Protein AF-0000000083254179 (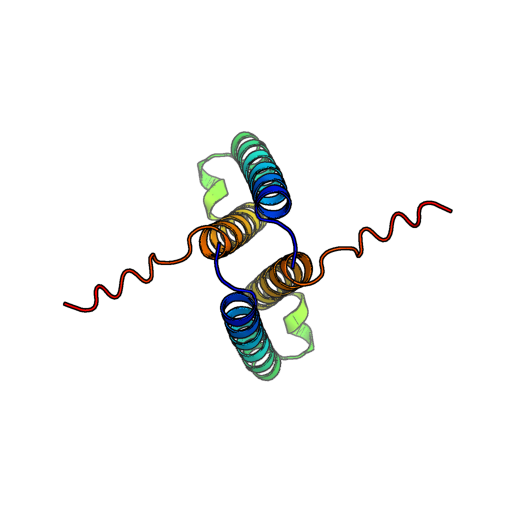afdb_homodimer)

pLDDT: mean 82.16, std 19.35, range [24.34, 98.31]

Solvent-accessible surface area (backbone atoms only — not comparable to full-atom value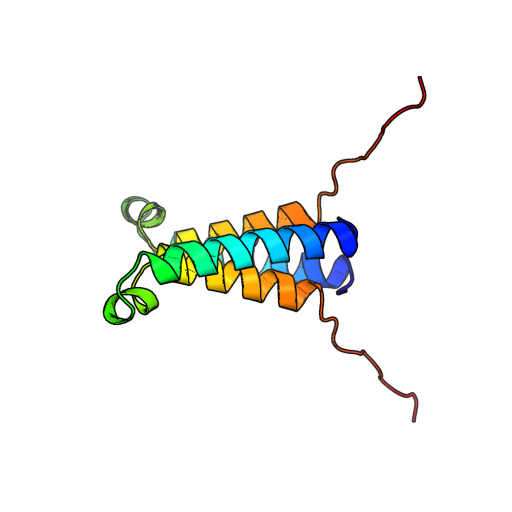s): 6848 Å² total; per-residue (Å²): 86,46,51,71,69,58,51,51,51,51,40,50,53,47,52,50,52,40,53,56,50,48,73,73,32,58,74,88,50,35,83,72,28,66,67,49,48,48,41,50,54,50,41,53,51,49,48,50,43,51,53,37,75,74,73,71,72,68,88,116,86,46,50,70,69,59,51,50,50,52,40,49,53,47,53,50,52,41,54,55,50,50,71,72,30,56,75,88,50,34,82,72,29,65,66,51,49,49,42,50,52,50,43,53,50,50,49,50,42,51,54,38,75,74,73,69,72,67,87,117

Foldseek 3Di:
DDDLVVLVVVLVVLVVVLVVVCVVDDVVCQVVDVVNVVSVVSNVVSVPVNDDPPPPPPPD/DDDLVVLVVVLVVLVVVLVVVCVVDDVVCQVVDVVNVVSVVVNVVSVPVNCDPPPPPPPD

Sequence (120 aa):
MRTEDQVKRKLNELMMQHKNLRVTIAEENATAHPQLQRLEDMIALLEWVLHAPSGSYHNSMRTEDQVKRKLNELMMQHKNLRVTIAEENATAHPQLQRLEDMIALLEWVLHAPSGSYHNS

Radius of gyration: 17.1 Å; Cα contacts (8 Å, |Δi|>4): 89; chains: 2; bounding box: 44×50×44 Å

Structure (mmCIF, N/CA/C/O backbone):
data_AF-0000000083254179-model_v1
#
loop_
_entity.id
_entity.type
_entity.pdbx_description
1 polymer 'Spo0E like sporulation regulatory protein'
#
loop_
_atom_site.group_PDB
_atom_site.id
_atom_site.type_symbol
_atom_site.label_atom_id
_atom_site.label_alt_id
_atom_site.label_comp_id
_atom_site.label_asym_id
_atom_site.label_entity_id
_atom_site.label_seq_id
_atom_site.pdbx_PDB_ins_code
_atom_site.Cartn_x
_atom_site.Cartn_y
_atom_site.Cartn_z
_atom_site.occupancy
_atom_site.B_iso_or_equiv
_atom_site.auth_seq_id
_atom_site.auth_comp_id
_atom_site.auth_asym_id
_atom_site.auth_atom_id
_atom_site.pdbx_PDB_model_num
ATOM 1 N N . MET A 1 1 ? -5.863 -13.969 -6.062 1 90.19 1 MET A N 1
ATOM 2 C CA . MET A 1 1 ? -4.719 -13.07 -6.055 1 90.19 1 MET A CA 1
ATOM 3 C C . MET A 1 1 ? -4.395 -12.586 -7.469 1 90.19 1 MET A C 1
ATOM 5 O O . MET A 1 1 ? -4.496 -13.359 -8.43 1 90.19 1 MET A O 1
ATOM 9 N N . ARG A 1 2 ? -4.242 -11.281 -7.594 1 93.94 2 ARG A N 1
ATOM 10 C CA . ARG A 1 2 ? -3.84 -10.734 -8.883 1 93.94 2 ARG A CA 1
ATOM 11 C C . ARG A 1 2 ? -2.521 -11.336 -9.352 1 93.94 2 ARG A C 1
ATOM 13 O O . ARG A 1 2 ? -1.697 -11.75 -8.531 1 93.94 2 ARG A O 1
ATOM 20 N N . THR A 1 3 ? -2.414 -11.461 -10.68 1 92.75 3 THR A N 1
ATOM 21 C CA . THR A 1 3 ? -1.19 -12.008 -11.266 1 92.75 3 THR A CA 1
ATOM 22 C C . THR A 1 3 ? -0.02 -11.047 -11.047 1 92.75 3 THR A C 1
ATOM 24 O O . THR A 1 3 ? -0.221 -9.875 -10.742 1 92.75 3 THR A O 1
ATOM 27 N N . GLU A 1 4 ? 1.181 -11.586 -11.172 1 92.88 4 GLU A N 1
ATOM 28 C CA . GLU A 1 4 ? 2.385 -10.766 -11.07 1 92.88 4 GLU A CA 1
ATOM 29 C C . GLU A 1 4 ? 2.34 -9.602 -12.055 1 92.88 4 GLU A C 1
ATOM 31 O O . GLU A 1 4 ? 2.742 -8.484 -11.719 1 92.88 4 GLU A O 1
ATOM 36 N N . ASP A 1 5 ? 1.802 -9.945 -13.281 1 94.25 5 ASP A N 1
ATOM 37 C CA . ASP A 1 5 ? 1.723 -8.906 -14.305 1 94.25 5 ASP A CA 1
ATOM 38 C C . ASP A 1 5 ? 0.771 -7.789 -13.883 1 94.25 5 ASP A C 1
ATOM 40 O O . ASP A 1 5 ? 1.045 -6.609 -14.117 1 94.25 5 ASP A O 1
ATOM 44 N N . GLN A 1 6 ? -0.356 -8.133 -13.273 1 95.5 6 GLN A N 1
ATOM 45 C CA . GLN A 1 6 ? -1.323 -7.145 -12.797 1 95.5 6 GLN A CA 1
ATOM 46 C C . GLN A 1 6 ? -0.737 -6.293 -11.68 1 95.5 6 GLN A C 1
ATOM 48 O O . GLN A 1 6 ? -0.933 -5.074 -11.648 1 95.5 6 GLN A O 1
ATOM 53 N N . VAL A 1 7 ? 0.045 -6.875 -10.82 1 96.88 7 VAL A N 1
ATOM 54 C CA . VAL A 1 7 ? 0.654 -6.156 -9.703 1 96.88 7 VAL A CA 1
ATOM 55 C C . VAL A 1 7 ? 1.762 -5.242 -10.227 1 96.88 7 VAL A C 1
ATOM 57 O O . VAL A 1 7 ? 1.883 -4.094 -9.789 1 96.88 7 VAL A O 1
ATOM 60 N N . LYS A 1 8 ? 2.549 -5.688 -11.195 1 96.94 8 LYS A N 1
ATOM 61 C CA . LYS A 1 8 ? 3.596 -4.867 -11.805 1 96.94 8 LYS A CA 1
ATOM 62 C C . LYS A 1 8 ? 3.004 -3.646 -12.5 1 96.94 8 LYS A C 1
ATOM 64 O O . LYS A 1 8 ? 3.58 -2.559 -12.453 1 96.94 8 LYS A O 1
ATOM 69 N N . ARG A 1 9 ? 1.883 -3.801 -13.117 1 97.56 9 ARG A N 1
ATOM 70 C CA . ARG A 1 9 ? 1.229 -2.688 -13.797 1 97.56 9 ARG A CA 1
ATOM 71 C C . ARG A 1 9 ? 0.794 -1.617 -12.805 1 97.56 9 ARG A C 1
ATOM 73 O O . ARG A 1 9 ? 0.985 -0.424 -13.047 1 97.56 9 ARG A O 1
ATOM 80 N N . LYS A 1 10 ? 0.2 -2.059 -11.711 1 97.94 10 LYS A N 1
ATOM 81 C CA . LYS A 1 10 ? -0.199 -1.113 -10.664 1 97.94 10 LYS A CA 1
ATOM 82 C C . LYS A 1 10 ? 1.014 -0.391 -10.086 1 97.94 10 LYS A C 1
ATOM 84 O O . LYS A 1 10 ? 0.961 0.814 -9.836 1 97.94 10 LYS A O 1
ATOM 89 N N . LEU A 1 11 ? 2.078 -1.176 -9.852 1 98.06 11 LEU A N 1
ATOM 90 C CA . LEU A 1 11 ? 3.318 -0.581 -9.367 1 98.06 11 LEU A CA 1
ATOM 91 C C . LEU A 1 11 ? 3.801 0.518 -10.305 1 98.06 11 LEU A C 1
ATOM 93 O O . LEU A 1 11 ? 4.152 1.613 -9.859 1 98.06 11 LEU A O 1
ATOM 97 N N . ASN A 1 12 ? 3.781 0.215 -11.562 1 98.31 12 ASN A N 1
ATOM 98 C CA . ASN A 1 12 ? 4.215 1.192 -12.562 1 98.31 12 ASN A CA 1
ATOM 99 C C . ASN A 1 12 ? 3.336 2.439 -12.539 1 98.31 12 ASN A C 1
ATOM 101 O O . ASN A 1 12 ? 3.836 3.559 -12.664 1 98.31 12 ASN A O 1
ATOM 105 N N . GLU A 1 13 ? 2.045 2.213 -12.492 1 98.25 13 GLU A N 1
ATOM 106 C CA . GLU A 1 13 ? 1.104 3.324 -12.391 1 98.25 13 GLU A CA 1
ATOM 107 C C . GLU A 1 13 ? 1.441 4.223 -11.203 1 98.25 13 GLU A C 1
ATOM 109 O O . GLU A 1 13 ? 1.479 5.449 -11.336 1 98.25 13 GLU A O 1
ATOM 114 N N . LEU A 1 14 ? 1.677 3.637 -10.039 1 97.44 14 LEU A N 1
ATOM 115 C CA . LEU A 1 14 ? 1.975 4.391 -8.82 1 97.44 14 LEU A CA 1
ATOM 116 C C . LEU A 1 14 ? 3.316 5.109 -8.945 1 97.44 14 LEU A C 1
ATOM 118 O O . LEU A 1 14 ? 3.461 6.242 -8.484 1 97.44 14 LEU A O 1
ATOM 122 N N . MET A 1 15 ? 4.324 4.488 -9.547 1 97.19 15 MET A N 1
ATOM 123 C CA . MET A 1 15 ? 5.629 5.113 -9.75 1 97.19 15 MET A CA 1
ATOM 124 C C . MET A 1 15 ? 5.508 6.34 -10.648 1 97.19 15 MET A C 1
ATOM 126 O O . MET A 1 15 ? 6.164 7.355 -10.414 1 97.19 15 MET A O 1
ATOM 130 N N . MET A 1 16 ? 4.688 6.242 -11.664 1 96.88 16 MET A N 1
ATOM 131 C CA . MET A 1 16 ? 4.465 7.375 -12.562 1 96.88 16 MET A CA 1
ATOM 132 C C . MET A 1 16 ? 3.803 8.531 -11.82 1 96.88 16 MET A C 1
ATOM 134 O O . MET A 1 16 ? 4.184 9.688 -11.992 1 96.88 16 MET A O 1
ATOM 138 N N . GLN A 1 17 ? 2.771 8.195 -11.023 1 94.75 17 GLN A N 1
ATOM 139 C CA . GLN A 1 17 ? 2.105 9.211 -10.219 1 94.75 17 GLN A CA 1
ATOM 140 C C . GLN A 1 17 ? 3.092 9.906 -9.281 1 94.75 17 GLN A C 1
ATOM 142 O O . GLN A 1 17 ? 3.053 11.125 -9.125 1 94.75 17 GLN A O 1
ATOM 147 N N . HIS A 1 18 ? 3.945 9.133 -8.695 1 93.75 18 HIS A N 1
ATOM 148 C CA . HIS A 1 18 ? 4.973 9.672 -7.812 1 93.75 18 HIS A CA 1
ATOM 149 C C . HIS A 1 18 ? 5.895 10.633 -8.555 1 93.75 18 HIS A C 1
ATOM 151 O O . HIS A 1 18 ? 6.156 11.734 -8.07 1 93.75 18 HIS A O 1
ATOM 157 N N . LYS A 1 19 ? 6.363 10.195 -9.625 1 92.88 19 LYS A N 1
ATOM 158 C CA . LYS A 1 19 ? 7.242 11.031 -10.438 1 92.88 19 LYS A CA 1
ATOM 159 C C . LYS A 1 19 ? 6.547 12.336 -10.828 1 92.88 19 LYS A C 1
ATOM 161 O O . LYS A 1 19 ? 7.141 13.414 -10.734 1 92.88 19 LYS A O 1
ATOM 166 N N . ASN A 1 20 ? 5.328 12.273 -11.234 1 92.19 20 ASN A N 1
ATOM 167 C CA . ASN A 1 20 ? 4.578 13.453 -11.641 1 92.19 20 ASN A CA 1
ATOM 168 C C . ASN A 1 20 ? 4.391 14.43 -10.477 1 92.19 20 ASN A C 1
ATOM 170 O O . ASN A 1 20 ? 4.52 15.641 -10.648 1 92.19 20 ASN A O 1
ATOM 174 N N . LEU A 1 21 ? 4.023 13.852 -9.344 1 89.06 21 LEU A N 1
ATOM 175 C CA . LEU A 1 21 ? 3.818 14.695 -8.172 1 89.06 21 LEU A CA 1
ATOM 176 C C . LEU A 1 21 ? 5.129 15.344 -7.73 1 89.06 21 LEU A C 1
ATOM 178 O O . LEU A 1 21 ? 5.145 16.5 -7.316 1 89.06 21 LEU A O 1
ATOM 182 N N . ARG A 1 22 ? 6.238 14.648 -7.777 1 87.94 22 ARG A N 1
ATOM 183 C CA . ARG A 1 22 ? 7.547 15.148 -7.359 1 87.94 22 ARG A CA 1
ATOM 184 C C . ARG A 1 22 ? 7.98 16.328 -8.227 1 87.94 22 ARG A C 1
ATOM 186 O O . ARG A 1 22 ? 8.602 17.281 -7.727 1 87.94 22 ARG A O 1
ATOM 193 N N . VAL A 1 23 ? 7.656 16.266 -9.469 1 86.62 23 VAL A N 1
ATOM 194 C CA . VAL A 1 23 ? 8.047 17.344 -10.391 1 86.62 23 VAL A CA 1
ATOM 195 C C . VAL A 1 23 ? 7.281 18.609 -10.055 1 86.62 23 VAL A C 1
ATOM 197 O O . VAL A 1 23 ? 7.805 19.719 -10.219 1 86.62 23 VAL A O 1
ATOM 200 N N . THR A 1 24 ? 6 18.438 -9.562 1 82.31 24 THR A N 1
ATOM 201 C CA . THR A 1 24 ? 5.156 19.594 -9.273 1 82.31 24 THR A CA 1
ATOM 202 C C . THR A 1 24 ? 5.523 20.203 -7.922 1 82.31 24 THR A C 1
ATOM 204 O O . THR A 1 24 ? 5.293 21.391 -7.688 1 82.31 24 THR A O 1
ATOM 207 N N . ILE A 1 25 ? 6.043 19.328 -7.082 1 76.88 25 ILE A N 1
ATOM 208 C CA . ILE A 1 25 ? 6.336 19.797 -5.73 1 76.88 25 ILE A CA 1
ATOM 209 C C . ILE A 1 25 ? 7.793 20.234 -5.637 1 76.88 25 ILE A C 1
ATOM 211 O O . ILE A 1 25 ? 8.68 19.594 -6.203 1 76.88 25 ILE A O 1
ATOM 215 N N . ALA A 1 26 ? 7.945 21.422 -5.242 1 68.06 26 ALA A N 1
ATOM 216 C CA . ALA A 1 26 ? 9.32 21.859 -4.984 1 68.06 26 ALA A CA 1
ATOM 217 C C . ALA A 1 26 ? 10.062 20.828 -4.141 1 68.06 26 ALA A C 1
ATOM 219 O O . ALA A 1 26 ? 9.477 20.188 -3.264 1 68.06 26 ALA A O 1
ATOM 220 N N . GLU A 1 27 ? 11.188 20.375 -4.641 1 61.84 27 GLU A N 1
ATOM 221 C CA . GLU A 1 27 ? 11.992 19.328 -4.02 1 61.84 27 GLU A CA 1
ATOM 222 C C . GLU A 1 27 ? 11.992 19.469 -2.5 1 61.84 27 GLU A C 1
ATOM 224 O O . GLU A 1 27 ? 11.914 18.469 -1.784 1 61.84 27 GLU A O 1
ATOM 229 N N . GLU A 1 28 ? 11.984 20.688 -2.082 1 62.22 28 GLU A N 1
ATOM 230 C CA . GLU A 1 28 ? 12.141 20.969 -0.655 1 62.22 28 GLU A CA 1
ATOM 231 C C . GLU A 1 28 ? 10.898 20.531 0.128 1 62.22 28 GLU A C 1
ATOM 233 O O . GLU A 1 28 ? 10.992 20.219 1.317 1 62.22 28 GLU A O 1
ATOM 238 N N . ASN A 1 29 ? 9.75 20.422 -0.517 1 63.78 29 ASN A N 1
ATOM 239 C CA . ASN A 1 29 ? 8.5 20.156 0.179 1 63.78 29 ASN A CA 1
ATOM 240 C C . ASN A 1 29 ? 8.008 18.734 -0.079 1 63.78 29 ASN A C 1
ATOM 242 O O . ASN A 1 29 ? 6.965 18.328 0.446 1 63.78 29 ASN A O 1
ATOM 246 N N . ALA A 1 30 ? 8.797 18.078 -0.888 1 61.47 30 ALA A N 1
ATOM 247 C CA . ALA A 1 30 ? 8.312 16.781 -1.353 1 61.47 30 ALA A CA 1
ATOM 248 C C . ALA A 1 30 ? 8.266 15.773 -0.209 1 61.47 30 ALA A C 1
ATOM 250 O O . ALA A 1 30 ? 7.336 14.969 -0.113 1 61.47 30 ALA A O 1
ATOM 251 N N . THR A 1 31 ? 9.367 15.789 0.599 1 60.84 31 THR A N 1
ATOM 252 C CA . THR A 1 31 ? 9.453 14.789 1.657 1 60.84 31 THR A CA 1
ATOM 253 C C . THR A 1 31 ? 8.32 14.961 2.662 1 60.84 31 THR A C 1
ATOM 255 O O . THR A 1 31 ? 7.852 13.984 3.254 1 60.84 31 THR A O 1
ATOM 258 N N . ALA A 1 32 ? 7.863 16.172 2.637 1 66 32 ALA A N 1
ATOM 259 C CA . ALA A 1 32 ? 6.871 16.469 3.664 1 66 32 ALA A CA 1
ATOM 260 C C . ALA A 1 32 ? 5.461 16.484 3.08 1 66 32 ALA A C 1
ATOM 262 O 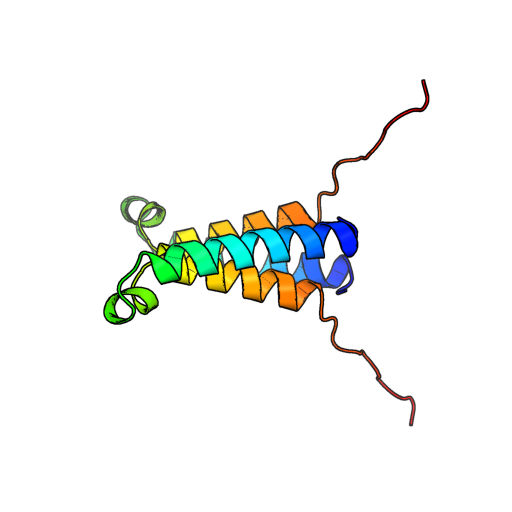O . ALA A 1 32 ? 4.48 16.641 3.811 1 66 32 ALA A O 1
ATOM 263 N N . HIS A 1 33 ? 5.469 16.125 1.825 1 80.69 33 HIS A N 1
ATOM 264 C CA . HIS A 1 33 ? 4.148 16.172 1.208 1 80.69 33 HIS A CA 1
ATOM 265 C C . HIS A 1 33 ? 3.377 14.875 1.465 1 80.69 33 HIS A C 1
ATOM 267 O O . HIS A 1 33 ? 3.822 13.797 1.075 1 80.69 33 HIS A O 1
ATOM 273 N N . PRO A 1 34 ? 2.377 14.898 2.143 1 82.19 34 PRO A N 1
ATOM 274 C CA . PRO A 1 34 ? 1.657 13.703 2.59 1 82.19 34 PRO A CA 1
ATOM 275 C C . PRO A 1 34 ? 1.291 12.773 1.438 1 82.19 34 PRO A C 1
ATOM 277 O O . PRO A 1 34 ? 1.342 11.547 1.59 1 82.19 34 PRO A O 1
ATOM 280 N N . GLN A 1 35 ? 0.974 13.398 0.327 1 85.44 35 GLN A N 1
ATOM 281 C CA . GLN A 1 35 ? 0.597 12.555 -0.802 1 85.44 35 GLN A CA 1
ATOM 282 C C . GLN A 1 35 ? 1.806 11.805 -1.354 1 85.44 35 GLN A C 1
ATOM 284 O O . GLN A 1 35 ? 1.681 10.664 -1.804 1 85.44 35 GLN A O 1
ATOM 289 N N . LEU A 1 36 ? 2.918 12.414 -1.386 1 87.5 36 LEU A N 1
ATOM 290 C CA . LEU A 1 36 ? 4.129 11.75 -1.859 1 87.5 36 LEU A CA 1
ATOM 291 C C . LEU A 1 36 ? 4.508 10.594 -0.941 1 87.5 36 LEU A C 1
ATOM 293 O O . LEU A 1 36 ? 4.883 9.516 -1.412 1 87.5 36 LEU A O 1
ATOM 297 N N . GLN A 1 37 ? 4.453 10.852 0.301 1 85.5 37 GLN A N 1
ATOM 298 C CA . GLN A 1 37 ? 4.762 9.812 1.277 1 85.5 37 GLN A CA 1
ATOM 2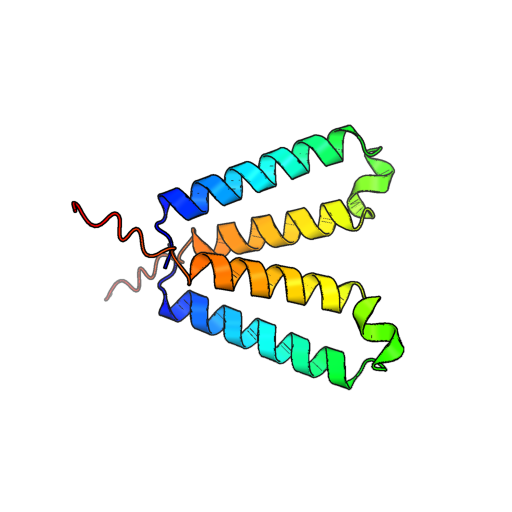99 C C . GLN A 1 37 ? 3.803 8.633 1.147 1 85.5 37 GLN A C 1
ATOM 301 O O . GLN A 1 37 ? 4.219 7.477 1.247 1 85.5 37 GLN A O 1
ATOM 306 N N . ARG A 1 38 ? 2.561 8.945 0.848 1 89.56 38 ARG A N 1
ATOM 307 C CA . ARG A 1 38 ? 1.559 7.902 0.646 1 89.56 38 ARG A CA 1
ATOM 308 C C . ARG A 1 38 ? 1.895 7.047 -0.572 1 89.56 38 ARG A C 1
ATOM 310 O O . ARG A 1 38 ? 1.833 5.82 -0.51 1 89.56 38 ARG A O 1
ATOM 317 N N . LEU A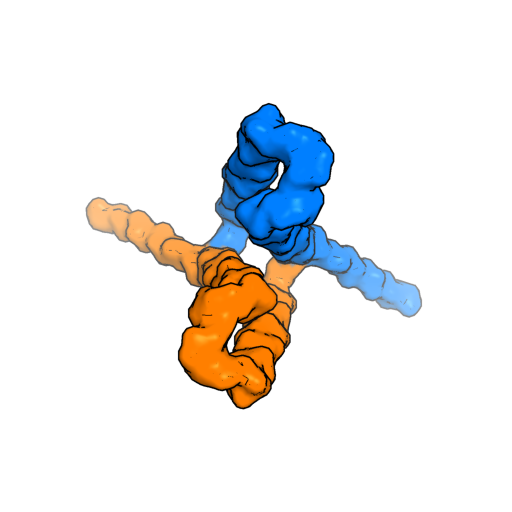 1 39 ? 2.268 7.754 -1.61 1 92.38 39 LEU A N 1
ATOM 318 C CA . LEU A 1 39 ? 2.635 7.043 -2.828 1 92.38 39 LEU A CA 1
ATOM 319 C C . LEU A 1 39 ? 3.873 6.18 -2.604 1 92.38 39 LEU A C 1
ATOM 321 O O . LEU A 1 39 ? 3.934 5.039 -3.066 1 92.38 39 LEU A O 1
ATOM 325 N N . GLU A 1 40 ? 4.793 6.629 -1.858 1 92.25 40 GLU A N 1
ATOM 326 C CA . GLU A 1 40 ? 6.016 5.887 -1.558 1 92.25 40 GLU A CA 1
ATOM 327 C C . GLU A 1 40 ? 5.707 4.625 -0.758 1 92.25 40 GLU A C 1
ATOM 329 O O . GLU A 1 40 ? 6.289 3.566 -1.013 1 92.25 40 GLU A O 1
ATOM 334 N N . ASP A 1 41 ? 4.832 4.746 0.158 1 93.75 41 ASP A N 1
ATOM 335 C CA . ASP A 1 41 ? 4.434 3.602 0.971 1 93.75 41 ASP A CA 1
ATOM 336 C C . ASP A 1 41 ? 3.748 2.535 0.12 1 93.75 41 ASP A C 1
ATOM 338 O O . ASP A 1 41 ? 3.998 1.341 0.292 1 93.75 41 ASP A O 1
ATOM 342 N N . MET A 1 42 ? 2.9 2.98 -0.827 1 96.56 42 MET A N 1
ATOM 343 C CA . MET A 1 42 ? 2.186 2.055 -1.702 1 96.56 42 MET A CA 1
ATOM 344 C C . MET A 1 42 ? 3.15 1.355 -2.654 1 96.56 42 MET A C 1
ATOM 346 O O . MET A 1 42 ? 3.041 0.149 -2.881 1 96.56 42 MET A O 1
ATOM 350 N N . ILE A 1 43 ? 4.066 2.094 -3.139 1 97.25 43 ILE A N 1
ATOM 351 C CA . ILE A 1 43 ? 5.078 1.539 -4.031 1 97.25 43 ILE A CA 1
ATOM 352 C C . ILE A 1 43 ? 5.914 0.502 -3.281 1 97.25 43 ILE A C 1
ATOM 354 O O . ILE A 1 43 ? 6.105 -0.616 -3.766 1 97.25 43 ILE A O 1
ATOM 358 N N . ALA A 1 44 ? 6.355 0.857 -2.092 1 96.44 44 ALA A N 1
ATOM 359 C CA . ALA A 1 44 ? 7.156 -0.057 -1.284 1 96.44 44 ALA A CA 1
ATOM 360 C C . ALA A 1 44 ? 6.387 -1.335 -0.971 1 96.44 44 ALA A C 1
ATOM 362 O O . ALA A 1 44 ? 6.953 -2.43 -0.977 1 96.44 44 ALA A O 1
ATOM 363 N N . LEU A 1 45 ? 5.098 -1.193 -0.752 1 98 45 LEU A N 1
ATOM 364 C CA . LEU A 1 45 ? 4.273 -2.348 -0.408 1 98 45 LEU A CA 1
ATOM 365 C C . LEU A 1 45 ? 4.121 -3.281 -1.604 1 98 45 LEU A C 1
ATOM 367 O O . LEU A 1 45 ? 4.223 -4.504 -1.461 1 98 45 LEU A O 1
ATOM 371 N N . LEU A 1 46 ? 3.924 -2.775 -2.758 1 97.94 46 LEU A N 1
ATOM 372 C CA . LEU A 1 46 ? 3.816 -3.609 -3.951 1 97.94 46 LEU A CA 1
ATOM 373 C C . LEU A 1 46 ? 5.16 -4.242 -4.293 1 97.94 46 LEU A C 1
ATOM 375 O O . LEU A 1 46 ? 5.215 -5.379 -4.77 1 97.94 46 LEU A O 1
ATOM 379 N N . GLU A 1 47 ? 6.277 -3.529 -4.09 1 97.31 47 GLU A N 1
ATOM 380 C CA . GLU A 1 47 ? 7.602 -4.113 -4.258 1 97.31 47 GLU A CA 1
ATOM 381 C C . GLU A 1 47 ? 7.812 -5.293 -3.309 1 97.31 47 GLU A C 1
ATOM 383 O O . GLU A 1 47 ? 8.383 -6.312 -3.695 1 97.31 47 GLU A O 1
ATOM 388 N N . TRP A 1 48 ? 7.383 -5.141 -2.117 1 97.31 48 TRP A N 1
ATOM 389 C CA . TRP A 1 48 ? 7.434 -6.238 -1.156 1 97.31 48 TRP A CA 1
ATOM 390 C C . TRP A 1 48 ? 6.648 -7.441 -1.665 1 97.31 48 TRP A C 1
ATOM 392 O O . TRP A 1 48 ? 7.105 -8.578 -1.555 1 97.31 48 TRP A O 1
ATOM 402 N N . VAL A 1 49 ? 5.488 -7.219 -2.182 1 97.25 49 VAL A N 1
ATOM 403 C CA . VAL A 1 49 ? 4.656 -8.289 -2.721 1 97.25 49 VAL A CA 1
ATOM 404 C C . VAL A 1 49 ? 5.402 -9.008 -3.838 1 97.25 49 VAL A C 1
ATOM 406 O O . VAL A 1 49 ? 5.387 -10.242 -3.906 1 97.25 49 VAL A O 1
ATOM 409 N N . LEU A 1 50 ? 6.047 -8.273 -4.719 1 96.44 50 LEU A N 1
ATOM 410 C CA . LEU A 1 50 ? 6.68 -8.812 -5.918 1 96.44 50 LEU A CA 1
ATOM 411 C C . LEU A 1 50 ? 8 -9.492 -5.578 1 96.44 50 LEU A C 1
ATOM 413 O O . LEU A 1 50 ? 8.438 -10.406 -6.285 1 96.44 50 LEU A O 1
ATOM 417 N N . HIS A 1 51 ? 8.648 -8.969 -4.609 1 86.81 51 HIS A N 1
ATOM 418 C CA . HIS A 1 51 ? 9.977 -9.477 -4.285 1 86.81 51 HIS A CA 1
ATOM 419 C C . HIS A 1 51 ? 9.914 -10.492 -3.148 1 86.81 51 HIS A C 1
ATOM 421 O O . HIS A 1 51 ? 10.102 -10.133 -1.982 1 86.81 51 HIS A O 1
ATOM 427 N N . ALA A 1 52 ? 9.438 -11.727 -3.57 1 68.62 52 ALA A N 1
ATOM 428 C CA . ALA A 1 52 ? 9.445 -12.781 -2.555 1 68.62 52 ALA A CA 1
ATOM 429 C C . ALA A 1 52 ? 10.875 -13.156 -2.174 1 68.62 52 ALA A C 1
ATOM 431 O O . ALA A 1 52 ? 11.758 -13.234 -3.037 1 68.62 52 ALA A O 1
ATOM 432 N N . PRO A 1 53 ? 11.219 -12.977 -0.839 1 57.97 53 PRO A N 1
ATOM 433 C CA . PRO A 1 53 ? 12.531 -13.523 -0.501 1 57.97 53 PRO A CA 1
ATOM 434 C C . PRO A 1 53 ? 12.75 -14.93 -1.06 1 57.97 53 PRO A C 1
ATOM 436 O O . PRO A 1 53 ? 11.789 -15.695 -1.209 1 57.97 53 PRO A O 1
ATOM 439 N N . SER A 1 54 ? 13.648 -15.078 -1.968 1 52.75 54 SER A N 1
ATOM 440 C CA . SER A 1 54 ? 14.062 -16.406 -2.398 1 52.75 54 SER A CA 1
ATOM 441 C C . SER A 1 54 ? 14.133 -17.375 -1.22 1 52.75 54 SER A C 1
ATOM 443 O O . SER A 1 54 ? 14.812 -17.109 -0.229 1 52.75 54 SER A O 1
ATOM 445 N N . GLY A 1 55 ? 13.055 -17.781 -0.792 1 45.16 55 GLY A N 1
ATOM 446 C CA . GLY A 1 55 ? 13.305 -18.891 0.131 1 45.16 55 GLY A CA 1
ATOM 447 C C . GLY A 1 55 ? 14.406 -19.812 -0.332 1 45.16 55 GLY A C 1
ATOM 448 O O . GLY A 1 55 ? 14.133 -20.859 -0.927 1 45.16 55 GLY A O 1
ATOM 449 N N . SER A 1 56 ? 15.461 -19.5 -1.017 1 44.59 56 SER A N 1
ATOM 450 C CA . SER A 1 56 ? 16.406 -20.594 -1.138 1 44.59 56 SER A CA 1
ATOM 451 C C . SER A 1 56 ? 16.766 -21.172 0.23 1 44.59 56 SER A C 1
ATOM 453 O O . SER A 1 56 ? 17.562 -20.578 0.965 1 44.59 56 SER A O 1
ATOM 455 N N . TYR A 1 57 ? 15.891 -21.516 1.137 1 42.75 57 TYR A N 1
ATOM 456 C CA . TYR A 1 57 ? 16.469 -22.547 2.012 1 42.75 57 TYR A CA 1
ATOM 457 C C . TYR A 1 57 ? 17.078 -23.672 1.2 1 42.75 57 TYR A C 1
ATOM 459 O O . TYR A 1 57 ? 16.359 -24.422 0.528 1 42.75 57 TYR A O 1
ATOM 467 N N . HIS A 1 58 ? 18.219 -23.625 0.517 1 38.72 58 HIS A N 1
ATOM 468 C CA . HIS A 1 58 ? 19.047 -24.797 0.202 1 38.72 58 HIS A CA 1
ATOM 469 C C . HIS A 1 58 ? 19.094 -25.766 1.377 1 38.72 58 HIS A C 1
ATOM 471 O O . HIS A 1 58 ? 19.297 -25.344 2.521 1 38.72 58 HIS A O 1
ATOM 477 N N . ASN A 1 59 ? 18.344 -26.922 1.443 1 33.81 59 ASN A N 1
ATOM 478 C CA . ASN A 1 59 ? 18.797 -28.203 1.984 1 33.81 59 ASN A CA 1
ATOM 479 C C . ASN A 1 59 ? 20.297 -28.359 1.868 1 33.81 59 ASN A C 1
ATOM 481 O O . ASN A 1 59 ? 20.828 -28.469 0.763 1 33.81 59 ASN A O 1
ATOM 485 N N . SER A 1 60 ? 21.203 -27.359 2.125 1 24.72 60 SER A N 1
ATOM 486 C CA . SER A 1 60 ? 22.406 -28.047 2.557 1 24.72 60 SER A CA 1
ATOM 487 C C . SER A 1 60 ? 22.25 -28.641 3.951 1 24.72 60 SER A C 1
ATOM 489 O O . SER A 1 60 ? 21.531 -28.078 4.785 1 24.72 60 SER A O 1
ATOM 491 N N . MET B 1 1 ? 7.137 -13.32 -6.633 1 89.88 1 MET B N 1
ATOM 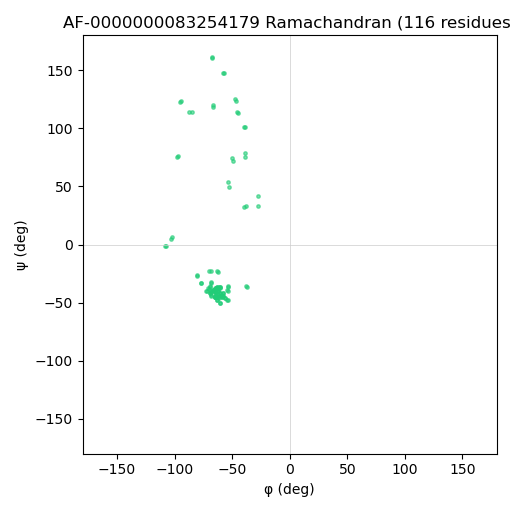492 C CA . MET B 1 1 ? 5.957 -12.781 -5.961 1 89.88 1 MET B CA 1
ATOM 493 C C . MET B 1 1 ? 5.641 -13.57 -4.695 1 89.88 1 MET B C 1
ATOM 495 O O . MET B 1 1 ? 5.797 -14.797 -4.668 1 89.88 1 MET B O 1
ATOM 499 N N . ARG B 1 2 ? 5.418 -12.82 -3.635 1 93.94 2 ARG B N 1
ATOM 500 C CA . ARG B 1 2 ? 5.02 -13.477 -2.395 1 93.94 2 ARG B CA 1
ATOM 501 C C . ARG B 1 2 ? 3.748 -14.297 -2.594 1 93.94 2 ARG B C 1
ATOM 503 O O . ARG B 1 2 ? 2.926 -13.977 -3.455 1 93.94 2 ARG B O 1
ATOM 510 N N . THR B 1 3 ? 3.678 -15.406 -1.833 1 92.62 3 THR B N 1
ATOM 511 C CA . THR B 1 3 ? 2.5 -16.266 -1.907 1 92.62 3 THR B CA 1
ATOM 512 C C . THR B 1 3 ? 1.274 -15.547 -1.348 1 92.62 3 THR B C 1
ATOM 514 O O . THR B 1 3 ? 1.401 -14.547 -0.636 1 92.62 3 THR B O 1
ATOM 517 N N . GLU B 1 4 ? 0.1 -16.047 -1.718 1 92.88 4 GLU B N 1
ATOM 518 C CA . GLU B 1 4 ? -1.148 -15.523 -1.184 1 92.88 4 GLU B CA 1
ATOM 519 C C . GLU B 1 4 ? -1.144 -15.523 0.343 1 92.88 4 GLU B C 1
ATOM 521 O O . GLU B 1 4 ? -1.617 -14.578 0.975 1 92.88 4 GLU B O 1
ATOM 526 N N . ASP B 1 5 ? -0.557 -16.656 0.879 1 94.19 5 ASP B N 1
ATOM 527 C CA . ASP B 1 5 ? -0.511 -16.781 2.334 1 94.19 5 ASP B CA 1
ATOM 528 C C . ASP B 1 5 ? 0.366 -15.688 2.945 1 94.19 5 ASP B C 1
ATOM 530 O O . ASP B 1 5 ? 0.031 -15.133 3.99 1 94.19 5 ASP B O 1
ATOM 534 N N . GLN B 1 6 ? 1.493 -15.367 2.334 1 95.44 6 GLN B N 1
ATOM 535 C CA . GLN B 1 6 ? 2.391 -14.32 2.811 1 95.44 6 GLN B CA 1
ATOM 536 C C . GLN B 1 6 ? 1.727 -12.945 2.736 1 95.44 6 GLN B C 1
ATOM 538 O O . GLN B 1 6 ? 1.853 -12.141 3.658 1 95.44 6 GLN B O 1
ATOM 543 N N . VAL B 1 7 ? 0.964 -12.703 1.708 1 96.81 7 VAL B N 1
ATOM 544 C CA . VAL B 1 7 ? 0.286 -11.422 1.531 1 96.81 7 VAL B CA 1
ATOM 545 C C . VAL B 1 7 ? -0.857 -11.305 2.537 1 96.81 7 VAL B C 1
ATOM 547 O O . VAL B 1 7 ? -1.053 -10.242 3.137 1 96.81 7 VAL B O 1
ATOM 550 N N . LYS B 1 8 ? -1.601 -12.375 2.801 1 96.88 8 LYS B N 1
ATOM 551 C CA . LYS B 1 8 ? -2.674 -12.375 3.791 1 96.88 8 LYS B CA 1
ATOM 552 C C . LYS B 1 8 ? -2.133 -12.094 5.191 1 96.88 8 LYS B C 1
ATOM 554 O O . LYS B 1 8 ? -2.768 -11.391 5.977 1 96.88 8 LYS B O 1
ATOM 559 N N . ARG B 1 9 ? -0.989 -12.617 5.492 1 97.5 9 ARG B N 1
ATOM 560 C CA . ARG B 1 9 ? -0.377 -12.391 6.797 1 97.5 9 ARG B CA 1
ATOM 561 C C . ARG B 1 9 ? -0.026 -10.922 6.992 1 97.5 9 ARG B C 1
ATOM 563 O O . ARG B 1 9 ? -0.273 -10.352 8.055 1 97.5 9 ARG B O 1
ATOM 570 N N . LYS B 1 10 ? 0.561 -10.32 5.977 1 97.94 10 LYS B N 1
ATOM 571 C CA . LYS B 1 10 ? 0.882 -8.898 6.039 1 97.94 10 LYS B CA 1
ATOM 572 C C . LYS B 1 10 ? -0.382 -8.055 6.191 1 97.94 10 LYS B C 1
ATOM 574 O O . LYS B 1 10 ? -0.4 -7.086 6.953 1 97.94 10 LYS 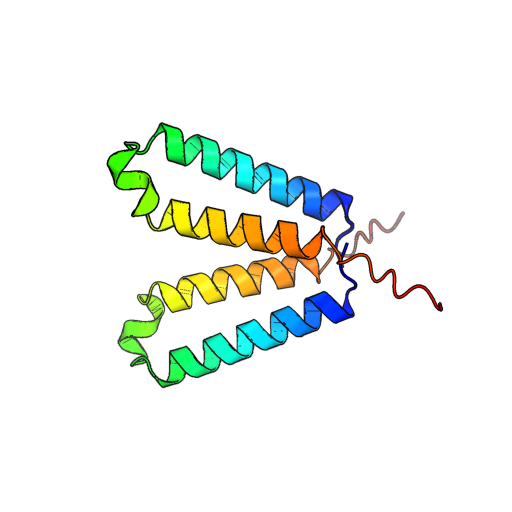B O 1
ATOM 579 N N . LEU B 1 11 ? -1.411 -8.445 5.418 1 98.06 11 LEU B N 1
ATOM 580 C CA . LEU B 1 11 ? -2.691 -7.758 5.527 1 98.06 11 LEU B CA 1
ATOM 581 C C . LEU B 1 11 ? -3.211 -7.801 6.961 1 98.06 11 LEU B C 1
ATOM 583 O O . LEU B 1 11 ? -3.633 -6.777 7.504 1 98.06 11 LEU B O 1
ATOM 587 N N . ASN B 1 12 ? -3.141 -8.953 7.531 1 98.31 12 ASN B N 1
ATOM 588 C CA . ASN B 1 12 ? -3.6 -9.117 8.906 1 98.31 12 ASN B CA 1
ATOM 589 C C . ASN B 1 12 ? -2.791 -8.258 9.875 1 98.31 12 ASN B C 1
ATOM 591 O O . ASN B 1 12 ? -3.348 -7.66 10.797 1 98.31 12 ASN B O 1
ATOM 595 N N . GLU B 1 13 ? -1.493 -8.289 9.695 1 98.25 13 GLU B N 1
ATOM 596 C CA . GLU B 1 13 ? -0.618 -7.445 10.5 1 98.25 13 GLU B CA 1
ATOM 597 C C . GLU B 1 13 ? -1.038 -5.98 10.422 1 98.25 13 GLU B C 1
ATOM 599 O O . GLU B 1 13 ? -1.146 -5.305 11.453 1 98.25 13 GLU B O 1
ATOM 604 N N . LEU B 1 14 ? -1.276 -5.473 9.219 1 97.44 14 LEU B N 1
ATOM 605 C CA . LEU B 1 14 ? -1.648 -4.074 9.016 1 97.44 14 LEU B CA 1
ATOM 606 C C . LEU B 1 14 ? -3.023 -3.785 9.609 1 97.44 14 LEU B C 1
ATOM 608 O O . LEU B 1 14 ? -3.242 -2.719 10.188 1 97.44 14 LEU B O 1
ATOM 612 N N . MET B 1 15 ? -3.986 -4.695 9.5 1 97.12 15 MET B N 1
ATOM 613 C CA . MET B 1 15 ? -5.312 -4.531 10.078 1 97.12 15 MET B CA 1
ATOM 614 C C . MET B 1 15 ? -5.234 -4.43 11.602 1 97.12 15 MET B C 1
ATOM 616 O O . MET B 1 15 ? -5.949 -3.637 12.211 1 97.12 15 MET B O 1
ATOM 620 N N . MET B 1 16 ? -4.379 -5.227 12.195 1 96.81 16 MET B N 1
ATOM 621 C CA . MET B 1 16 ? -4.195 -5.176 13.641 1 96.81 16 MET B CA 1
ATOM 622 C C . MET B 1 16 ? -3.619 -3.832 14.07 1 96.81 16 MET B C 1
ATOM 624 O O . MET B 1 16 ? -4.062 -3.25 15.062 1 96.81 16 MET B O 1
ATOM 628 N N . GLN B 1 17 ? -2.592 -3.381 13.328 1 94.5 17 GLN B N 1
ATOM 629 C CA . GLN B 1 17 ? -2.01 -2.074 13.617 1 94.5 17 GLN B CA 1
ATOM 630 C C . GLN B 1 17 ? -3.061 -0.972 13.523 1 94.5 17 GLN B C 1
ATOM 632 O O . GLN B 1 17 ? -3.094 -0.067 14.359 1 94.5 17 GLN B O 1
ATOM 637 N N . HIS B 1 18 ? -3.885 -1.065 12.539 1 93.56 18 HIS B N 1
ATOM 638 C CA . HIS B 1 18 ? -4.969 -0.105 12.352 1 93.56 18 HIS B CA 1
ATOM 639 C C . HIS B 1 18 ? -5.918 -0.111 13.547 1 93.56 18 HIS B C 1
ATOM 641 O O . HIS B 1 18 ? -6.262 0.948 14.078 1 93.56 18 HIS B O 1
ATOM 647 N N . LYS B 1 19 ? -6.332 -1.247 13.891 1 92.81 19 LYS B N 1
ATOM 648 C CA . LYS B 1 19 ? -7.23 -1.386 15.031 1 92.81 19 LYS B CA 1
ATOM 649 C C . LYS B 1 19 ? -6.602 -0.81 16.297 1 92.81 19 LYS B C 1
ATOM 651 O O . LYS B 1 19 ? -7.258 -0.079 17.047 1 92.81 19 LYS B O 1
ATOM 656 N N . ASN B 1 20 ? -5.375 -1.099 16.531 1 92.12 20 ASN B N 1
ATOM 657 C CA . ASN B 1 20 ? -4.68 -0.611 17.719 1 92.12 20 ASN B CA 1
ATOM 658 C C . ASN B 1 20 ? -4.578 0.911 17.734 1 92.12 20 ASN B C 1
ATOM 660 O O . ASN B 1 20 ? -4.773 1.547 18.766 1 92.12 20 ASN B O 1
ATOM 664 N N . LEU B 1 21 ? -4.211 1.444 16.562 1 88.94 21 LEU B N 1
ATOM 665 C CA . LEU B 1 21 ? -4.086 2.895 16.469 1 88.94 21 LEU B CA 1
ATOM 666 C C . LEU B 1 21 ? -5.441 3.57 16.641 1 88.94 21 LEU B C 1
ATOM 668 O O . LEU B 1 21 ? -5.531 4.629 17.266 1 88.94 21 LEU B O 1
ATOM 672 N N . ARG B 1 22 ? -6.512 3.031 16.109 1 87.5 22 ARG B N 1
ATOM 673 C CA . ARG B 1 22 ? -7.855 3.596 16.188 1 87.5 22 ARG B CA 1
ATOM 674 C C . ARG B 1 22 ? -8.336 3.658 17.641 1 87.5 22 ARG B C 1
ATOM 676 O O . ARG B 1 22 ? -9.016 4.605 18.031 1 87.5 22 ARG B O 1
ATOM 683 N N . VAL B 1 23 ? -7.977 2.682 18.406 1 86.31 23 VAL B N 1
ATOM 684 C CA . VAL B 1 23 ? -8.398 2.633 19.797 1 86.31 23 VAL B CA 1
ATOM 685 C C . VAL B 1 23 ? -7.719 3.75 20.578 1 86.31 23 VAL B C 1
ATOM 687 O O . VAL B 1 23 ? -8.297 4.297 21.531 1 86.31 23 VAL B O 1
ATOM 690 N N . THR B 1 24 ? -6.457 4.09 20.156 1 82 24 THR B N 1
ATOM 691 C CA . THR B 1 24 ? -5.688 5.098 20.875 1 82 24 THR B CA 1
ATOM 692 C C . THR B 1 24 ? -6.125 6.504 20.469 1 82 24 THR B C 1
ATOM 694 O O . THR B 1 24 ? -5.965 7.453 21.234 1 82 24 THR B O 1
ATOM 697 N N . ILE B 1 25 ? -6.625 6.559 19.281 1 76.31 25 ILE B N 1
ATOM 698 C CA . ILE B 1 25 ? -6.977 7.875 18.75 1 76.31 25 ILE B CA 1
ATOM 699 C C . ILE B 1 25 ? -8.461 8.148 19 1 76.31 25 ILE B C 1
ATOM 701 O O . ILE B 1 25 ? -9.297 7.254 18.844 1 76.31 25 ILE B O 1
ATOM 705 N N . ALA B 1 26 ? -8.688 9.195 19.672 1 67.12 26 ALA B N 1
ATOM 706 C CA . ALA B 1 26 ? -10.086 9.594 19.797 1 67.12 26 ALA B CA 1
ATOM 707 C C . ALA B 1 26 ? -10.797 9.555 18.453 1 67.12 26 ALA B C 1
ATOM 709 O O . ALA B 1 26 ? -10.188 9.859 17.422 1 67.12 26 ALA B O 1
ATOM 710 N N . GLU B 1 27 ? -11.852 8.812 18.391 1 61.47 27 GLU B N 1
ATOM 711 C CA . GLU B 1 27 ? -12.602 8.578 17.156 1 61.47 27 GLU B CA 1
ATOM 712 C C . GLU B 1 27 ? -12.648 9.836 16.297 1 61.47 27 GLU B C 1
ATOM 714 O O . GLU B 1 27 ? -12.523 9.758 15.07 1 61.47 27 GLU B O 1
ATOM 719 N N . GLU B 1 28 ? -12.75 10.922 16.969 1 61.66 28 GLU B N 1
ATOM 720 C CA . GLU B 1 28 ? -12.961 12.188 16.266 1 61.66 28 GLU B CA 1
ATOM 721 C C . GLU B 1 28 ? -11.727 12.586 15.469 1 61.66 28 GLU B C 1
ATOM 723 O O . GLU B 1 28 ? -11.828 13.305 14.469 1 61.66 28 GLU B O 1
ATOM 728 N N . ASN B 1 29 ? -10.539 12.094 15.828 1 63.53 29 ASN B N 1
ATOM 729 C CA . ASN B 1 29 ? -9.289 12.539 15.211 1 63.53 29 ASN B CA 1
ATOM 730 C C . ASN B 1 29 ? -8.703 11.477 14.297 1 63.53 29 ASN B C 1
ATOM 732 O O . ASN B 1 29 ? -7.656 11.688 13.68 1 63.53 29 ASN B O 1
ATOM 736 N N . ALA B 1 30 ? -9.422 10.375 14.273 1 61.06 30 ALA B N 1
ATOM 737 C CA . ALA B 1 30 ? -8.852 9.227 13.578 1 61.06 30 ALA B CA 1
ATOM 738 C C . ALA B 1 30 ? -8.781 9.484 12.07 1 61.06 30 ALA B C 1
ATOM 740 O O . ALA B 1 30 ? -7.801 9.109 11.422 1 61.06 30 ALA B O 1
ATOM 741 N N . THR B 1 31 ? -9.906 10.055 11.555 1 60.56 31 THR B N 1
ATOM 742 C CA . THR B 1 31 ? -9.961 10.25 10.109 1 60.56 31 THR B CA 1
ATOM 743 C C . THR B 1 31 ? -8.859 11.195 9.648 1 60.56 31 THR B C 1
ATOM 745 O O . THR B 1 31 ? -8.352 11.07 8.531 1 60.56 31 THR B O 1
ATOM 748 N N . ALA B 1 32 ? -8.5 11.945 10.617 1 65.69 32 ALA B N 1
ATOM 749 C CA . ALA B 1 32 ? -7.547 12.984 10.227 1 65.69 32 ALA B CA 1
ATOM 750 C C . ALA B 1 32 ? -6.129 12.609 10.648 1 65.69 32 ALA B C 1
ATOM 752 O O . ALA B 1 32 ? -5.176 13.336 10.344 1 65.69 32 ALA B O 1
ATOM 753 N N . HIS B 1 33 ? -6.07 11.383 11.133 1 80.31 33 HIS B N 1
ATOM 754 C CA . HIS B 1 33 ? -4.738 11.008 11.594 1 80.31 33 HIS B CA 1
ATOM 755 C C . HIS B 1 33 ? -3.906 10.43 10.453 1 80.31 33 HIS B C 1
ATOM 757 O O . HIS B 1 33 ? -4.281 9.414 9.859 1 80.31 33 HIS B O 1
ATOM 763 N N . PRO B 1 34 ? -2.938 11.023 10.062 1 82.19 34 PRO B N 1
ATOM 764 C CA . PRO B 1 34 ? -2.168 10.648 8.875 1 82.19 34 PRO B CA 1
ATOM 765 C C . PRO B 1 34 ? -1.716 9.188 8.898 1 82.19 34 PRO B C 1
ATOM 767 O O . PRO B 1 34 ? -1.705 8.523 7.863 1 82.19 34 PRO B O 1
ATOM 770 N N . GLN B 1 35 ? -1.396 8.773 10.109 1 85.12 35 GLN B N 1
ATOM 771 C CA . GLN B 1 35 ? -0.942 7.387 10.195 1 85.12 35 GLN B CA 1
ATOM 772 C C . GLN B 1 35 ? -2.09 6.414 9.938 1 85.12 35 GLN B C 1
ATOM 774 O O . GLN B 1 35 ? -1.891 5.348 9.352 1 85.12 35 GLN B O 1
ATOM 779 N N . LEU B 1 36 ? -3.232 6.695 10.391 1 87.38 36 LEU B N 1
ATOM 780 C CA . LEU B 1 36 ? -4.391 5.84 10.148 1 87.38 36 LEU B CA 1
ATOM 781 C C . LEU B 1 36 ? -4.73 5.785 8.664 1 87.38 36 LEU B C 1
ATOM 783 O O . LEU B 1 36 ? -5.031 4.715 8.133 1 87.38 36 LEU B O 1
ATOM 787 N N . GLN B 1 37 ? -4.715 6.914 8.07 1 85.38 37 GLN B N 1
ATOM 788 C CA . GLN B 1 37 ? -4.996 6.98 6.637 1 85.38 37 GLN B CA 1
ATOM 789 C C . GLN B 1 37 ? -3.969 6.184 5.84 1 85.38 37 GLN B C 1
ATOM 791 O O . GLN B 1 37 ? -4.316 5.512 4.867 1 85.38 37 GLN B O 1
ATOM 796 N N . ARG B 1 38 ? -2.73 6.227 6.297 1 89.69 38 ARG B N 1
ATOM 797 C CA . ARG B 1 38 ? -1.667 5.461 5.652 1 89.69 38 ARG B CA 1
ATOM 798 C C . ARG B 1 38 ? -1.923 3.961 5.77 1 89.69 38 ARG B C 1
ATOM 800 O O . ARG B 1 38 ? -1.799 3.227 4.789 1 89.69 38 ARG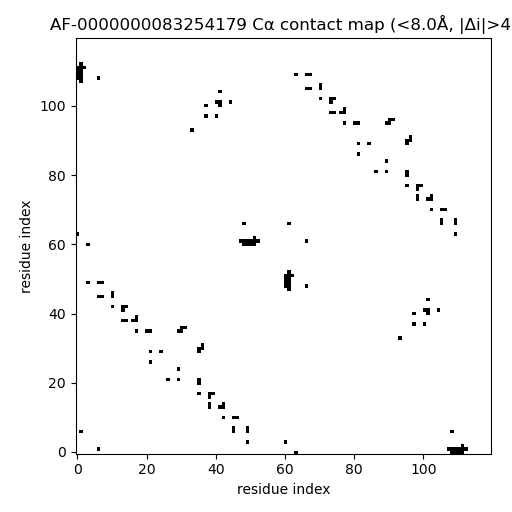 B O 1
ATOM 807 N N . LEU B 1 39 ? -2.307 3.592 6.969 1 92.25 39 LEU B N 1
ATOM 808 C CA . LEU B 1 39 ? -2.6 2.18 7.191 1 92.25 39 LEU B CA 1
ATOM 809 C C . LEU B 1 39 ? -3.793 1.733 6.352 1 92.25 39 LEU B C 1
ATOM 811 O O . LEU B 1 39 ? -3.779 0.646 5.77 1 92.25 39 LEU B O 1
ATOM 815 N N . GLU B 1 40 ? -4.762 2.547 6.203 1 92.25 40 GLU B N 1
ATOM 816 C CA . GLU B 1 40 ? -5.949 2.232 5.41 1 92.25 40 GLU B CA 1
ATOM 817 C C . GLU B 1 40 ? -5.594 2.061 3.938 1 92.25 40 GLU B C 1
ATOM 819 O O . GLU B 1 40 ? -6.109 1.159 3.271 1 92.25 40 GLU B O 1
ATOM 824 N N . ASP B 1 41 ? -4.754 2.891 3.457 1 93.81 41 ASP B N 1
ATOM 825 C CA . ASP B 1 41 ? -4.312 2.803 2.068 1 93.81 41 ASP B CA 1
ATOM 826 C C . ASP B 1 41 ? -3.549 1.506 1.816 1 93.81 41 ASP B C 1
ATOM 828 O O . ASP B 1 41 ? -3.738 0.858 0.784 1 93.81 41 ASP B O 1
ATOM 832 N N . MET B 1 42 ? -2.693 1.109 2.785 1 96.69 42 MET B N 1
ATOM 833 C CA . MET B 1 42 ? -1.906 -0.114 2.656 1 96.69 42 MET B CA 1
ATOM 834 C C . MET B 1 42 ? -2.803 -1.347 2.707 1 96.69 42 MET B C 1
ATOM 836 O O . MET B 1 42 ? -2.619 -2.285 1.93 1 96.69 42 MET B O 1
ATOM 840 N N . ILE B 1 43 ? -3.746 -1.29 3.564 1 97.19 43 ILE B N 1
ATOM 841 C CA . ILE B 1 43 ? -4.703 -2.387 3.684 1 97.19 43 ILE B CA 1
ATOM 842 C C . ILE B 1 43 ? -5.496 -2.52 2.387 1 97.19 43 ILE B C 1
ATOM 844 O O . ILE B 1 43 ? -5.617 -3.617 1.835 1 97.19 43 ILE B O 1
ATOM 848 N N . ALA B 1 44 ? -5.988 -1.412 1.886 1 96.31 44 ALA B N 1
ATOM 849 C CA . ALA B 1 44 ? -6.762 -1.422 0.646 1 96.31 44 ALA B CA 1
ATOM 850 C C . ALA B 1 44 ? -5.93 -1.957 -0.515 1 96.31 44 ALA B C 1
ATOM 852 O O . ALA B 1 44 ? -6.434 -2.693 -1.363 1 96.31 44 ALA B O 1
ATOM 853 N N . LEU B 1 45 ? -4.656 -1.615 -0.522 1 97.94 45 LEU B N 1
ATOM 854 C CA . LEU B 1 45 ? -3.781 -2.047 -1.606 1 97.94 45 LEU B CA 1
ATOM 855 C C . LEU B 1 45 ? -3.549 -3.553 -1.55 1 97.94 45 LEU B C 1
ATOM 857 O O . LEU B 1 45 ? -3.582 -4.23 -2.58 1 97.94 45 LEU B O 1
ATOM 861 N N . LEU B 1 46 ? -3.354 -4.105 -0.408 1 97.94 46 LEU B N 1
ATOM 862 C CA . LEU B 1 46 ? -3.17 -5.547 -0.281 1 97.94 46 LEU B CA 1
ATOM 863 C C . LEU B 1 46 ? -4.469 -6.289 -0.581 1 97.94 46 LEU B C 1
ATOM 865 O O . LEU B 1 46 ? -4.445 -7.383 -1.149 1 97.94 46 LEU B O 1
ATOM 869 N N . GLU B 1 47 ? -5.625 -5.742 -0.209 1 97.25 47 GLU B N 1
ATOM 870 C CA . GLU B 1 47 ? -6.91 -6.32 -0.583 1 97.25 47 GLU B CA 1
ATOM 871 C C . GLU B 1 47 ? -7.078 -6.359 -2.1 1 97.25 47 GLU B C 1
ATOM 873 O O . GLU B 1 47 ? -7.582 -7.344 -2.648 1 97.25 47 GLU B O 1
ATOM 878 N N . TRP B 1 48 ? -6.688 -5.332 -2.736 1 97.25 48 TRP B N 1
ATOM 879 C CA . TRP B 1 48 ? -6.699 -5.301 -4.195 1 97.25 48 TRP B CA 1
ATOM 880 C C . TRP B 1 48 ? -5.836 -6.418 -4.77 1 97.25 48 TRP B C 1
ATOM 882 O O . TRP B 1 48 ? -6.23 -7.09 -5.723 1 97.25 48 TRP B O 1
ATOM 892 N N . VAL B 1 49 ? -4.668 -6.598 -4.227 1 97.25 49 VAL B N 1
ATOM 893 C CA . VAL B 1 49 ? -3.762 -7.648 -4.676 1 97.25 49 VAL B CA 1
ATOM 894 C C . VAL B 1 49 ? -4.438 -9.008 -4.535 1 97.25 49 VAL B C 1
ATOM 896 O O . VAL B 1 49 ? -4.352 -9.852 -5.434 1 97.25 49 VAL B O 1
ATOM 899 N N . LEU B 1 50 ? -5.109 -9.242 -3.416 1 96.38 50 LEU B N 1
ATOM 900 C CA . LEU B 1 50 ? -5.68 -10.539 -3.076 1 96.38 50 LEU B CA 1
ATOM 901 C C . LEU B 1 50 ? -6.969 -10.789 -3.85 1 96.38 50 LEU B C 1
ATOM 903 O O . LEU B 1 50 ? -7.348 -11.938 -4.09 1 96.38 50 LEU B O 1
ATOM 907 N N . HIS B 1 51 ? -7.664 -9.742 -4.098 1 87 51 HIS B N 1
ATOM 908 C CA . HIS B 1 51 ? -8.969 -9.891 -4.738 1 87 51 HIS B CA 1
ATOM 909 C C . HIS B 1 51 ? -8.867 -9.656 -6.242 1 87 51 HIS B C 1
ATOM 911 O O . HIS B 1 51 ? -9.156 -8.555 -6.723 1 87 51 HIS B O 1
ATOM 917 N N . ALA B 1 52 ? -8.289 -10.727 -6.906 1 68.44 52 ALA B N 1
ATOM 918 C CA . ALA B 1 52 ? -8.258 -10.609 -8.359 1 68.44 52 ALA B CA 1
ATOM 919 C C . ALA B 1 52 ? -9.672 -10.641 -8.945 1 68.44 52 ALA B C 1
ATOM 921 O O . ALA B 1 52 ? -10.516 -11.422 -8.5 1 68.44 52 ALA B O 1
ATOM 922 N N . PRO B 1 53 ? -10.07 -9.508 -9.633 1 58.16 53 PRO B N 1
ATOM 923 C CA . PRO B 1 53 ? -11.359 -9.672 -10.305 1 58.16 53 PRO B CA 1
ATOM 924 C C . PRO B 1 53 ? -11.484 -11 -11.039 1 58.16 53 PRO B C 1
ATOM 926 O O . PRO B 1 53 ? -10.477 -11.539 -11.516 1 58.16 53 PRO B O 1
ATOM 929 N N . SER B 1 54 ? -12.328 -11.859 -10.602 1 52.84 54 SER B N 1
ATOM 930 C CA . SER B 1 54 ? -12.656 -13.047 -11.383 1 52.84 54 SER B CA 1
ATOM 931 C C . SER B 1 54 ? -12.75 -12.719 -12.875 1 52.84 54 SER B C 1
ATOM 933 O O . SER B 1 54 ? -13.477 -11.805 -13.273 1 52.84 54 SER B O 1
ATOM 935 N N . GLY B 1 55 ? -11.688 -12.609 -13.492 1 44.41 55 GLY B N 1
ATOM 936 C CA . GLY B 1 55 ? -11.938 -12.586 -14.922 1 44.41 55 GLY B CA 1
ATOM 937 C C . GLY B 1 55 ? -13.039 -13.539 -15.344 1 44.41 55 GLY B C 1
ATOM 938 O O . GLY B 1 55 ? -12.766 -14.648 -15.812 1 44.41 55 GLY B O 1
ATOM 939 N N . SER B 1 56 ? -14.078 -13.852 -14.656 1 43.88 56 SER B N 1
ATOM 940 C CA . SER B 1 56 ? -15.016 -14.656 -15.43 1 43.88 56 SER B CA 1
ATOM 941 C C . SER B 1 56 ? -15.383 -13.977 -16.75 1 43.88 56 SER B C 1
ATOM 943 O O . SER B 1 56 ? -16.156 -13.016 -16.75 1 43.88 56 SER B O 1
ATOM 945 N N . TYR B 1 57 ? -14.508 -13.555 -17.625 1 41.78 57 TYR B N 1
ATOM 946 C CA . TYR B 1 57 ? -15.078 -13.594 -18.969 1 41.78 57 TYR B CA 1
ATOM 947 C C . TYR B 1 57 ? -15.719 -14.945 -19.25 1 41.78 57 TYR B C 1
ATOM 949 O O . TYR B 1 57 ? -15.023 -15.961 -19.344 1 41.78 57 TYR B O 1
ATOM 957 N N . HIS B 1 58 ? -16.844 -15.43 -18.734 1 38.53 58 HIS B N 1
ATOM 958 C CA . HIS B 1 58 ? -17.703 -16.422 -19.391 1 38.53 58 HIS B CA 1
ATOM 959 C C . HIS B 1 58 ? -17.797 -16.156 -20.891 1 38.53 58 HIS B C 1
ATOM 961 O O . HIS B 1 58 ? -18.047 -15.016 -21.312 1 38.53 58 HIS B O 1
ATOM 967 N N . ASN B 1 59 ? -17.094 -16.844 -21.828 1 32.62 59 ASN B N 1
ATOM 968 C CA . ASN B 1 59 ? -17.547 -17.312 -23.141 1 32.62 59 ASN B CA 1
ATOM 969 C C . ASN B 1 59 ? -19.047 -17.562 -23.141 1 32.62 59 ASN B C 1
ATOM 971 O O . ASN B 1 59 ? -19.531 -18.484 -22.484 1 32.62 59 ASN B O 1
ATOM 975 N N . SER B 1 60 ? -19.984 -16.875 -22.438 1 24.34 60 SER B N 1
ATOM 976 C CA . SER B 1 60 ? -21.219 -17.016 -23.219 1 24.34 60 SER B CA 1
ATOM 977 C C . SER B 1 60 ? -21.156 -16.188 -24.5 1 24.34 60 SER B C 1
ATOM 979 O O . SER B 1 60 ? -20.531 -15.125 -24.531 1 24.34 60 SER B O 1
#

Nearest PDB structures (foldseek):
  8qoa-assembly1_x  TM=8.607E-01  e=1.223E+00  Escherichia coli BW25113
  6xz7-assembly1_Y  TM=8.601E-01  e=1.223E+00  Escherichia coli K-12
  8qoa-assembly1_x  TM=8.071E-01  e=8.547E-01  Escherichia coli BW25113
  5j7l-assembly2_CZ  TM=8.047E-01  e=8.001E-01  Escherichia coli K-12
  6s0k-assembly1_Z  TM=8.087E-01  e=1.270E+00  Escherichia coli

Organism: NCBI:txid582686

Secondary structure (DSSP, 8-state):
---HHHHHHHHHHHHHHHHHHHHHS-HHHHTT-HHHHHHHHHHHHHHHHH----------/---HHHHHHHHHHHHHHHHHHHHHS-HHHHTT-HHHHHHHHHHHHHHHHH----------